Protein AF-A0A920GDX5-F1 (afdb_monomer)

Solvent-accessible surface area (backbone atoms only — not comparable to full-atom values): 5201 Å² total; per-residue (Å²): 135,54,76,66,55,54,58,57,54,54,58,74,72,59,75,73,73,81,76,78,72,76,71,54,98,74,70,64,55,65,42,66,40,91,85,81,60,51,77,40,49,37,69,60,30,55,75,48,78,33,33,40,90,89,77,64,50,73,56,90,75,55,71,69,63,52,46,67,75,76,44,61,90,87,69,76,80,135

Nearest PDB structures (foldseek):
  5kdr-assembly1_B-2  TM=9.113E-01  e=1.570E-03  Staphylococcus aureus RF122
  2f9i-assembly1_D  TM=9.273E-01  e=2.705E-03  Staphylococcus aureus
  8uz2-assembly1_D  TM=7.556E-01  e=1.196E-03  Escherichia coli
  8uz2-assembly1_H  TM=9.400E-01  e=1.482E-02  Escherichia coli
  8ipb-assembly1_UA  TM=1.677E-01  e=4.488E+00  Triticum aestivum

Foldseek 3Di:
DDPVVVVVVVVVVPPPPPPPPPCDPPNQQWDADPPPRDIDGNVVCLVVVNADPPPRDRDDDDPVSVCVVPDDPPPDDD

Structure (mmCIF, N/CA/C/O backbone):
data_AF-A0A920GDX5-F1
#
_entry.id   AF-A0A920GDX5-F1
#
loop_
_atom_site.group_PDB
_atom_site.id
_atom_site.type_symbol
_atom_site.label_atom_id
_atom_site.label_alt_id
_atom_site.label_comp_id
_atom_site.label_asym_id
_atom_site.label_entity_id
_atom_site.label_seq_id
_atom_site.pdbx_PDB_ins_code
_atom_site.Cartn_x
_atom_site.Cartn_y
_atom_site.Cartn_z
_atom_site.occupancy
_atom_site.B_iso_or_equiv
_atom_site.auth_seq_id
_atom_site.auth_comp_id
_atom_site.auth_asym_id
_atom_site.auth_atom_id
_atom_site.pdbx_PDB_model_num
ATOM 1 N N . MET A 1 1 ? 22.664 -8.729 35.988 1.00 60.28 1 MET A N 1
ATOM 2 C CA . MET A 1 1 ? 21.750 -7.762 35.346 1.00 60.28 1 MET A CA 1
ATOM 3 C C . MET A 1 1 ? 20.368 -8.377 35.336 1.00 60.28 1 MET A C 1
ATOM 5 O O . MET A 1 1 ? 20.237 -9.509 34.881 1.00 60.28 1 MET A O 1
ATOM 9 N N . SER A 1 2 ? 19.389 -7.705 35.937 1.00 83.88 2 SER A N 1
ATOM 10 C CA . SER A 1 2 ? 18.015 -8.196 36.026 1.00 83.88 2 SER A CA 1
ATOM 11 C C . SER A 1 2 ? 17.328 -8.117 34.665 1.00 83.88 2 SER A C 1
ATOM 13 O O . SER A 1 2 ? 17.599 -7.213 33.874 1.00 83.88 2 SER A O 1
ATOM 15 N N . LEU A 1 3 ? 16.380 -9.023 34.420 1.00 77.69 3 LEU A N 1
ATOM 16 C CA . LEU A 1 3 ? 15.462 -8.930 33.284 1.00 77.69 3 LEU A CA 1
ATOM 17 C C . LEU A 1 3 ? 14.759 -7.557 33.248 1.00 77.69 3 LEU A C 1
ATOM 19 O O . LEU A 1 3 ? 14.542 -6.993 32.179 1.00 77.69 3 LEU A O 1
ATOM 23 N N . PHE A 1 4 ? 14.467 -6.984 34.418 1.00 83.31 4 PHE A N 1
ATOM 24 C CA . PHE A 1 4 ? 13.856 -5.660 34.535 1.00 83.31 4 PHE A CA 1
ATOM 25 C C . PHE A 1 4 ? 14.806 -4.513 34.151 1.00 83.31 4 PHE A C 1
ATOM 27 O O . PHE A 1 4 ? 14.354 -3.544 33.541 1.00 83.31 4 PHE A O 1
ATOM 34 N N . ASP A 1 5 ? 16.111 -4.646 34.416 1.00 81.38 5 ASP A N 1
ATOM 35 C CA . ASP A 1 5 ? 17.121 -3.650 34.017 1.00 81.38 5 ASP A CA 1
ATOM 36 C C . ASP A 1 5 ? 17.257 -3.606 32.487 1.00 81.38 5 ASP A C 1
ATOM 38 O O . ASP A 1 5 ? 17.303 -2.538 31.878 1.00 81.38 5 ASP A O 1
ATOM 42 N N . TRP A 1 6 ? 17.201 -4.777 31.846 1.00 78.50 6 TRP A N 1
ATOM 43 C CA . TRP A 1 6 ? 17.227 -4.907 30.389 1.00 78.50 6 TRP A CA 1
ATOM 44 C C . TRP A 1 6 ? 16.029 -4.216 29.709 1.00 78.50 6 TRP A C 1
ATOM 46 O O . TRP A 1 6 ? 16.197 -3.512 28.709 1.00 78.50 6 TRP A O 1
ATOM 56 N N . PHE A 1 7 ? 14.817 -4.350 30.265 1.00 81.06 7 PHE A N 1
ATOM 57 C CA . PHE A 1 7 ? 13.627 -3.652 29.751 1.00 81.06 7 PHE A CA 1
ATOM 58 C C . PHE A 1 7 ? 13.692 -2.128 29.941 1.00 81.06 7 PHE A C 1
ATOM 60 O O . PHE A 1 7 ? 13.143 -1.376 29.129 1.00 81.06 7 PHE A O 1
ATOM 67 N N . ALA A 1 8 ? 14.327 -1.651 31.013 1.00 80.12 8 ALA A N 1
ATOM 68 C CA . ALA A 1 8 ? 14.512 -0.223 31.255 1.00 80.12 8 ALA A CA 1
ATOM 69 C C . ALA A 1 8 ? 15.502 0.400 30.258 1.00 80.12 8 ALA A C 1
ATOM 71 O O . ALA A 1 8 ? 15.234 1.481 29.730 1.00 80.12 8 ALA A O 1
ATOM 72 N N . ASP A 1 9 ? 16.591 -0.297 29.935 1.00 76.94 9 ASP A N 1
ATOM 73 C CA . ASP A 1 9 ? 17.593 0.200 28.987 1.00 76.94 9 ASP A CA 1
ATOM 74 C C . ASP A 1 9 ? 17.127 0.126 27.529 1.00 76.94 9 ASP A C 1
ATOM 76 O O . ASP A 1 9 ? 17.395 1.041 26.749 1.00 76.94 9 ASP A O 1
ATOM 80 N N . ARG A 1 10 ? 16.322 -0.879 27.162 1.00 67.69 10 ARG A N 1
ATOM 81 C CA . ARG A 1 10 ? 15.737 -0.972 25.814 1.00 67.69 10 ARG A CA 1
ATOM 82 C C . ARG A 1 10 ? 14.802 0.198 25.488 1.00 67.69 10 ARG A C 1
ATOM 84 O O . ARG A 1 10 ? 14.777 0.653 24.346 1.00 67.69 10 ARG A O 1
ATOM 91 N N . ARG A 1 11 ? 14.076 0.725 26.483 1.00 61.69 11 ARG A N 1
ATOM 92 C CA . ARG A 1 11 ? 13.204 1.903 26.313 1.00 61.69 11 ARG A CA 1
ATOM 93 C C . ARG A 1 11 ? 13.978 3.191 26.038 1.00 61.69 11 ARG A C 1
ATOM 95 O O . ARG A 1 11 ? 13.472 4.038 25.315 1.00 61.69 11 ARG A O 1
A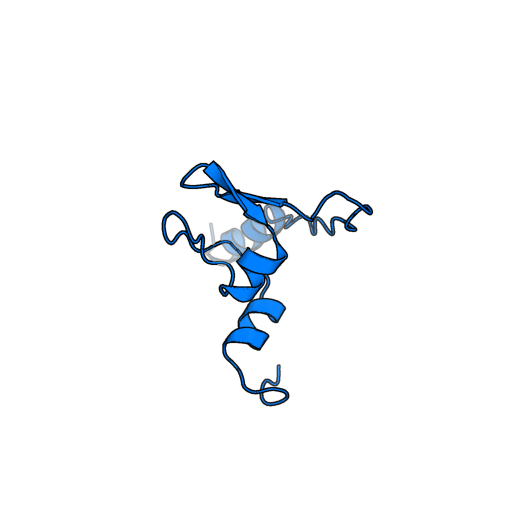TOM 102 N N . LYS A 1 12 ? 15.203 3.333 26.554 1.00 62.03 12 LYS A N 1
ATOM 103 C CA . LYS A 1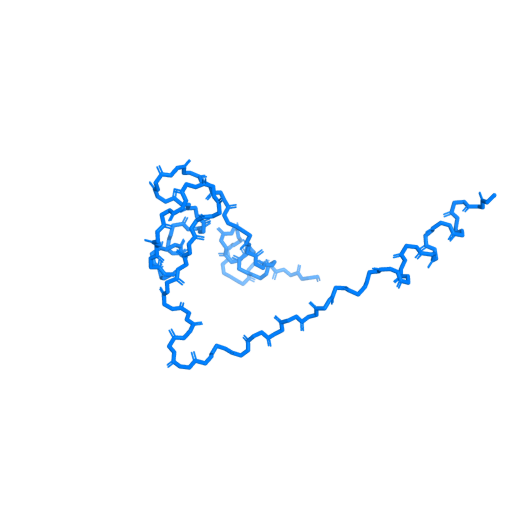 12 ? 16.041 4.517 26.290 1.00 62.03 12 LYS A CA 1
ATOM 104 C C . LYS A 1 12 ? 16.583 4.551 24.856 1.00 62.03 12 LYS A C 1
ATOM 106 O O . LYS A 1 12 ? 16.862 5.630 24.351 1.00 62.03 12 LYS A O 1
ATOM 111 N N . GLY A 1 13 ? 16.714 3.391 24.205 1.00 56.91 13 GLY A N 1
ATOM 112 C CA . GLY A 1 13 ? 17.207 3.271 22.826 1.00 56.91 13 GLY A CA 1
ATOM 113 C C . GLY A 1 13 ? 16.129 3.316 21.738 1.00 56.91 13 GLY A C 1
ATOM 114 O O . GLY A 1 13 ? 16.462 3.407 20.561 1.00 56.91 13 GLY A O 1
ATOM 115 N N . GLN A 1 14 ? 14.843 3.249 22.096 1.00 61.38 14 GLN A N 1
ATOM 116 C CA . GLN A 1 14 ? 13.736 3.321 21.140 1.00 61.38 14 GLN A CA 1
ATOM 117 C C . GLN A 1 14 ? 13.201 4.750 21.035 1.00 61.38 14 GLN A C 1
ATOM 119 O O . GLN A 1 14 ? 12.067 5.038 21.410 1.00 61.38 14 GLN A O 1
ATOM 124 N N . SER A 1 15 ? 13.993 5.652 20.457 1.00 57.88 15 SER A N 1
ATOM 125 C CA . SER A 1 15 ? 13.400 6.777 19.739 1.00 57.88 15 SER A CA 1
ATOM 126 C C . SER A 1 15 ? 12.816 6.229 18.435 1.00 57.88 15 SER A C 1
ATOM 128 O O . SER A 1 15 ? 13.433 6.252 17.373 1.00 57.88 15 SER A O 1
ATOM 130 N N . THR A 1 16 ? 11.592 5.703 18.485 1.00 59.84 16 THR A N 1
ATOM 131 C CA . THR A 1 16 ? 10.764 5.670 17.277 1.00 59.84 16 THR A CA 1
ATOM 132 C C . THR A 1 16 ? 10.461 7.122 16.945 1.00 59.84 16 THR A C 1
ATOM 134 O O . THR A 1 16 ? 9.478 7.683 17.425 1.00 59.84 16 THR A O 1
ATOM 137 N N . GLY A 1 17 ? 11.372 7.759 16.206 1.00 50.22 17 GLY A N 1
ATOM 138 C CA . GLY A 1 17 ? 11.138 9.061 15.613 1.00 50.22 17 GLY A CA 1
ATOM 139 C C . GLY A 1 17 ? 9.829 8.964 14.852 1.00 50.22 17 GLY A C 1
ATOM 140 O O . GLY A 1 17 ? 9.726 8.224 13.875 1.00 50.22 17 GLY A O 1
ATOM 141 N N . LYS A 1 18 ? 8.804 9.645 15.354 1.00 49.69 18 LYS A N 1
ATOM 142 C CA . LYS A 1 18 ? 7.566 9.847 14.623 1.00 49.69 18 LYS A CA 1
ATOM 143 C C . LYS A 1 18 ? 7.928 10.823 13.509 1.00 49.69 18 LYS A C 1
ATOM 145 O O . LYS A 1 18 ? 7.864 12.032 13.698 1.00 49.69 18 LYS A O 1
ATOM 150 N N . ILE A 1 19 ? 8.436 10.296 12.398 1.00 51.78 19 ILE A N 1
ATOM 151 C CA . ILE A 1 19 ? 8.615 11.077 11.181 1.00 51.78 19 ILE A CA 1
ATOM 152 C C . ILE A 1 19 ? 7.210 11.220 10.599 1.00 51.78 19 ILE A C 1
ATOM 154 O O . ILE A 1 19 ? 6.800 10.449 9.738 1.00 51.78 19 ILE A O 1
ATOM 158 N N . THR A 1 20 ? 6.432 12.158 11.134 1.00 46.66 20 THR A N 1
ATOM 159 C CA . THR A 1 20 ? 5.271 12.666 10.412 1.00 46.66 20 THR A CA 1
ATOM 160 C C . THR A 1 20 ? 5.848 13.498 9.276 1.00 46.66 20 THR A C 1
ATOM 162 O O . THR A 1 20 ? 6.184 14.661 9.472 1.00 46.66 20 THR A O 1
ATOM 165 N N . GLN A 1 21 ? 6.081 12.873 8.123 1.00 54.03 21 GLN A N 1
ATOM 166 C CA . GLN A 1 21 ? 6.300 13.629 6.897 1.00 54.03 21 GLN A CA 1
ATOM 167 C C . GLN A 1 21 ? 4.935 14.199 6.528 1.00 54.03 21 GLN A C 1
ATOM 169 O O . GLN A 1 21 ? 4.039 13.450 6.142 1.00 54.03 21 GLN A O 1
ATOM 174 N N . GLU A 1 22 ? 4.743 15.499 6.743 1.00 50.25 22 GLU A N 1
ATOM 175 C CA . GLU A 1 22 ? 3.658 16.216 6.081 1.00 50.25 22 GLU A CA 1
ATOM 176 C C . GLU A 1 22 ? 3.899 16.039 4.576 1.00 50.25 22 GLU A C 1
ATOM 178 O O . GLU A 1 22 ? 4.996 16.359 4.112 1.00 50.25 22 GLU A O 1
ATOM 183 N N . PRO A 1 23 ? 2.971 15.424 3.822 1.00 50.91 23 PRO A N 1
ATOM 184 C CA . PRO A 1 23 ? 3.182 15.231 2.400 1.00 50.91 23 PRO A CA 1
ATOM 185 C C . PRO A 1 23 ? 3.169 16.608 1.738 1.00 50.91 23 PRO A C 1
ATOM 187 O O . PRO A 1 23 ? 2.108 17.209 1.569 1.00 50.91 23 PRO A O 1
ATOM 190 N N . GLU A 1 24 ? 4.355 17.109 1.394 1.00 47.06 24 GLU A N 1
ATOM 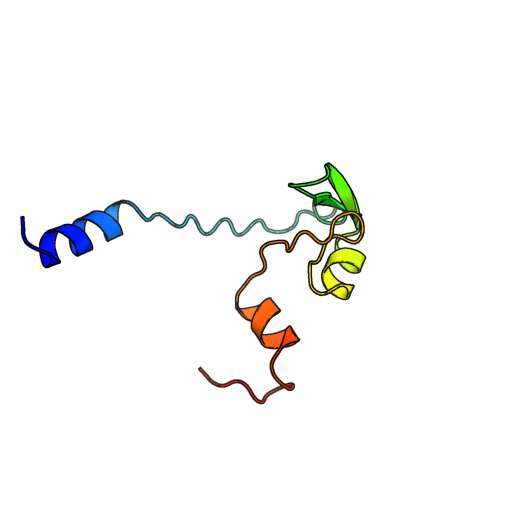191 C CA . GLU A 1 24 ? 4.504 18.272 0.527 1.00 47.06 24 GLU A CA 1
ATOM 192 C C . GLU A 1 24 ? 3.812 17.964 -0.807 1.00 47.06 24 GLU A C 1
ATOM 194 O O . GLU A 1 24 ? 3.847 16.828 -1.292 1.00 47.06 24 GLU A O 1
ATOM 199 N N . GLU A 1 25 ? 3.114 18.951 -1.371 1.00 50.09 25 GLU A N 1
ATOM 200 C CA . GLU A 1 25 ? 2.243 18.824 -2.544 1.00 50.09 25 GLU A CA 1
ATOM 201 C C . GLU A 1 25 ? 3.037 18.404 -3.803 1.00 50.09 25 GLU A C 1
ATOM 203 O O . GLU A 1 25 ? 3.378 19.209 -4.662 1.00 50.09 25 GLU A O 1
ATOM 208 N N . GLY A 1 26 ? 3.358 17.113 -3.911 1.00 51.06 26 GLY A N 1
ATOM 209 C CA . GLY A 1 26 ? 4.171 16.523 -4.980 1.00 51.06 26 GLY A CA 1
ATOM 210 C C . GLY A 1 26 ? 4.955 15.285 -4.528 1.00 51.06 26 GLY A C 1
ATOM 211 O O . GLY A 1 26 ? 5.086 14.316 -5.285 1.00 51.06 26 GLY A O 1
ATOM 212 N N . ASP A 1 27 ? 5.354 15.251 -3.259 1.00 55.69 27 ASP A N 1
ATOM 213 C CA . ASP A 1 27 ? 6.279 14.275 -2.679 1.00 55.69 27 ASP A CA 1
ATOM 214 C C . ASP A 1 27 ? 5.525 13.075 -2.090 1.00 55.69 27 ASP A C 1
ATOM 216 O O . ASP A 1 27 ? 5.579 12.765 -0.905 1.00 55.69 27 ASP A O 1
ATOM 220 N N . GLY A 1 28 ? 4.742 12.391 -2.921 1.00 72.12 28 GLY A N 1
ATOM 221 C CA . GLY A 1 28 ? 3.976 11.230 -2.447 1.00 72.12 28 GLY A CA 1
ATOM 222 C C . GLY A 1 28 ? 3.176 10.480 -3.501 1.00 72.12 28 GLY A C 1
ATOM 223 O O . GLY A 1 28 ? 2.433 9.558 -3.177 1.00 72.12 28 GLY A O 1
ATOM 224 N N . LEU A 1 29 ? 3.296 10.865 -4.772 1.00 87.31 29 LEU A N 1
ATOM 225 C CA . LEU A 1 29 ? 2.582 10.211 -5.870 1.00 87.31 29 LEU A CA 1
ATOM 226 C C . LEU A 1 29 ? 3.242 8.890 -6.270 1.00 87.31 29 LEU A C 1
ATOM 228 O O . LEU A 1 29 ? 2.549 7.968 -6.687 1.00 87.31 29 LEU A O 1
ATOM 232 N N . TRP A 1 30 ? 4.560 8.778 -6.118 1.00 91.25 30 TRP A N 1
ATOM 233 C CA . TRP A 1 30 ? 5.340 7.622 -6.550 1.00 91.25 30 TRP A CA 1
ATOM 234 C C . TRP A 1 30 ? 6.089 6.999 -5.376 1.00 91.25 30 TRP A C 1
ATOM 236 O O . TRP A 1 30 ? 6.635 7.700 -4.530 1.00 91.25 30 TRP A O 1
ATOM 246 N N . SER A 1 31 ? 6.146 5.672 -5.346 1.00 90.94 31 SER A N 1
ATOM 247 C CA . SER A 1 31 ? 6.915 4.896 -4.378 1.00 90.94 31 SER A CA 1
ATOM 248 C C . SER A 1 31 ? 7.799 3.900 -5.111 1.00 90.94 31 SER A C 1
ATOM 250 O O . SER A 1 31 ? 7.384 3.291 -6.093 1.00 90.94 31 SER A O 1
ATOM 252 N N . LYS A 1 32 ? 9.034 3.722 -4.646 1.00 93.69 32 LYS A N 1
ATOM 253 C CA . LYS A 1 32 ? 9.944 2.709 -5.179 1.00 93.69 32 LYS A CA 1
ATOM 254 C C . LYS A 1 32 ? 9.843 1.441 -4.338 1.00 93.69 32 LYS A C 1
ATOM 256 O O . LYS A 1 32 ? 9.986 1.495 -3.118 1.00 93.69 32 LYS A O 1
ATOM 261 N N . CYS A 1 33 ? 9.655 0.293 -4.982 1.00 95.69 33 CYS A N 1
ATOM 262 C CA . CYS A 1 33 ? 9.716 -0.998 -4.309 1.00 95.69 33 CYS A CA 1
ATOM 263 C C . CYS A 1 33 ? 11.140 -1.253 -3.777 1.00 95.69 33 CYS A C 1
ATOM 265 O O . CYS A 1 33 ? 12.091 -1.193 -4.563 1.00 95.69 33 CYS A O 1
ATOM 267 N N . PRO A 1 34 ? 11.317 -1.560 -2.479 1.00 94.62 34 PRO A N 1
ATOM 268 C CA . PRO A 1 34 ? 12.637 -1.831 -1.911 1.00 94.62 34 PRO A CA 1
ATOM 269 C C . PRO A 1 34 ? 13.228 -3.171 -2.376 1.00 94.62 34 PRO A C 1
ATOM 271 O O . PRO A 1 34 ? 14.440 -3.341 -2.315 1.00 94.62 34 PRO A O 1
ATOM 274 N N . GLU A 1 35 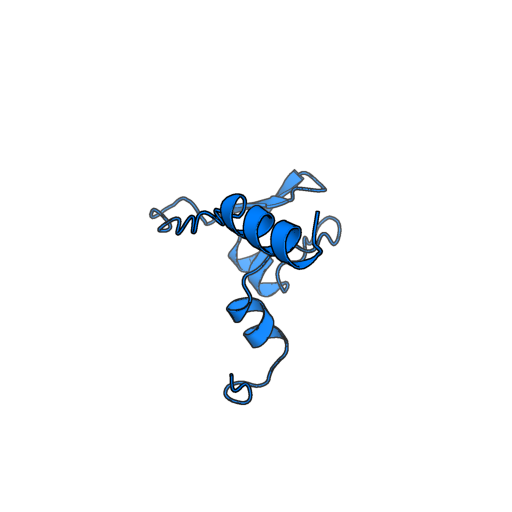? 12.395 -4.103 -2.850 1.00 96.56 35 GLU A N 1
ATOM 275 C CA . GLU A 1 35 ? 12.827 -5.435 -3.286 1.00 96.56 35 GLU A CA 1
ATOM 276 C C . GLU A 1 35 ? 13.197 -5.473 -4.774 1.00 96.56 35 GLU A C 1
ATOM 278 O O . GLU A 1 35 ? 14.318 -5.833 -5.121 1.00 96.56 35 GLU A O 1
ATOM 283 N N . CYS A 1 36 ? 12.289 -5.064 -5.667 1.00 97.06 36 CYS A N 1
ATOM 284 C CA . CYS A 1 36 ? 12.525 -5.136 -7.116 1.00 97.06 36 CYS A CA 1
ATOM 285 C C . CYS A 1 36 ? 12.894 -3.795 -7.769 1.00 97.06 36 CYS A C 1
ATOM 287 O O . CYS A 1 36 ? 13.223 -3.754 -8.951 1.00 97.06 36 CYS A O 1
ATOM 289 N N . GLY A 1 37 ? 12.821 -2.681 -7.034 1.00 95.12 37 GLY A N 1
ATOM 290 C CA . GLY A 1 37 ? 13.142 -1.351 -7.554 1.00 95.12 37 GLY A CA 1
ATOM 291 C C . GLY A 1 37 ? 12.084 -0.727 -8.469 1.00 95.12 37 GLY A C 1
ATOM 292 O O . GLY A 1 37 ? 12.296 0.400 -8.917 1.00 95.12 37 GLY A O 1
ATOM 293 N N . LEU A 1 38 ? 10.961 -1.410 -8.726 1.00 95.50 38 LEU A N 1
ATOM 294 C CA . LEU A 1 38 ? 9.854 -0.886 -9.529 1.00 95.50 38 LEU A CA 1
ATOM 295 C C . LEU A 1 38 ? 9.290 0.396 -8.905 1.00 95.50 38 LEU A C 1
ATOM 297 O O . LEU A 1 38 ? 8.978 0.425 -7.714 1.00 9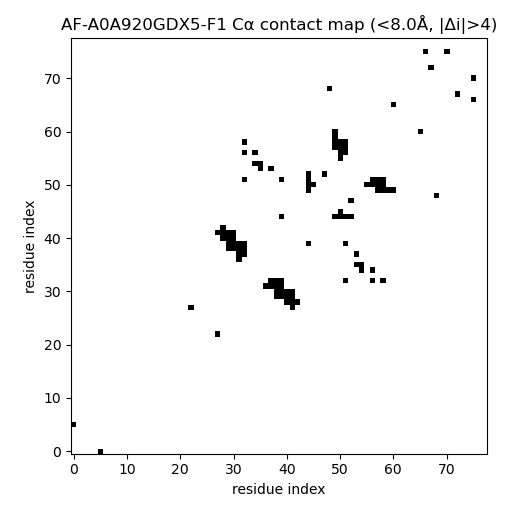5.50 38 LEU A O 1
ATOM 301 N N . VAL A 1 39 ? 9.133 1.441 -9.717 1.00 94.69 39 VAL A N 1
ATOM 302 C CA . VAL A 1 39 ? 8.452 2.675 -9.315 1.00 94.69 39 VAL A CA 1
ATOM 303 C C . VAL A 1 39 ? 6.958 2.492 -9.560 1.00 94.69 39 VAL A C 1
ATOM 305 O O . VAL A 1 39 ? 6.532 2.273 -10.691 1.00 94.69 39 VAL A O 1
ATOM 308 N N . VAL A 1 40 ? 6.175 2.544 -8.490 1.00 92.44 40 VAL A N 1
ATOM 309 C CA . VAL A 1 40 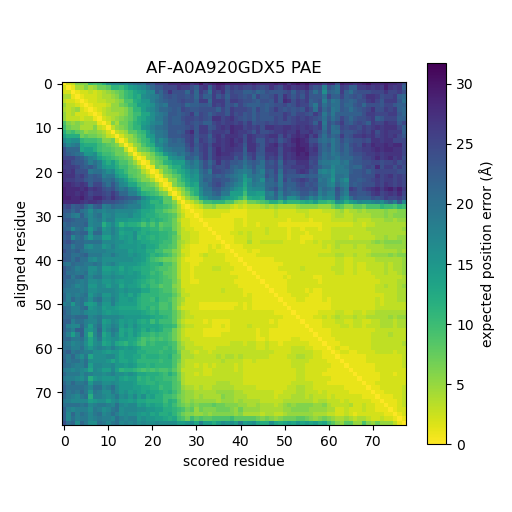? 4.727 2.334 -8.489 1.00 92.44 40 VAL A CA 1
ATOM 310 C C . VAL A 1 40 ? 4.008 3.606 -8.071 1.00 92.44 40 VAL A C 1
ATOM 312 O O . VAL A 1 40 ? 4.481 4.356 -7.215 1.00 92.44 40 VAL A O 1
ATOM 315 N N . TYR A 1 41 ? 2.849 3.851 -8.675 1.00 93.50 41 TYR A N 1
ATOM 316 C CA . TYR A 1 41 ? 1.973 4.935 -8.259 1.00 93.50 41 TYR A CA 1
ATOM 317 C C . TYR A 1 41 ? 1.364 4.593 -6.894 1.00 93.50 41 TYR A C 1
ATOM 319 O O . TYR A 1 41 ? 0.846 3.495 -6.693 1.00 93.50 41 TYR A O 1
ATOM 327 N N . VAL A 1 42 ? 1.426 5.511 -5.931 1.00 91.81 42 VAL A N 1
ATOM 328 C CA . VAL A 1 42 ? 1.030 5.239 -4.540 1.00 91.81 42 VAL A CA 1
ATOM 329 C C . VAL A 1 42 ? -0.452 4.890 -4.430 1.00 91.81 42 VAL A C 1
ATOM 331 O O . VAL A 1 42 ? -0.807 4.041 -3.616 1.00 91.81 42 VAL A O 1
ATOM 334 N N . LYS A 1 43 ? -1.325 5.470 -5.267 1.00 92.50 43 LYS A N 1
ATOM 335 C CA . LYS A 1 43 ? -2.751 5.098 -5.262 1.00 92.50 43 LYS A CA 1
ATOM 336 C C . LYS A 1 43 ? -2.963 3.657 -5.720 1.00 92.50 43 LYS A C 1
ATOM 338 O O . LYS A 1 43 ? -3.749 2.953 -5.095 1.00 92.50 43 LYS A O 1
ATOM 343 N N . ASP A 1 44 ? -2.229 3.210 -6.737 1.00 94.12 44 ASP A N 1
ATOM 344 C CA . ASP A 1 44 ? -2.310 1.830 -7.231 1.00 94.12 44 ASP A CA 1
ATOM 345 C C . ASP A 1 44 ? -1.742 0.855 -6.196 1.00 94.12 44 ASP A C 1
ATOM 347 O O . ASP A 1 44 ? -2.323 -0.198 -5.938 1.00 94.12 44 ASP A O 1
ATOM 351 N N . LEU A 1 45 ? -0.647 1.240 -5.532 1.00 94.44 45 LEU A N 1
ATOM 352 C CA . LEU A 1 45 ? -0.070 0.465 -4.438 1.00 94.44 45 LEU A CA 1
ATOM 353 C C . LEU A 1 45 ? -1.070 0.305 -3.280 1.00 94.44 45 LEU A C 1
ATOM 355 O O . LEU A 1 45 ? -1.271 -0.814 -2.812 1.00 94.44 45 LEU A O 1
ATOM 359 N N . LYS A 1 46 ? -1.742 1.386 -2.854 1.00 93.50 46 LYS A N 1
ATOM 360 C CA . LYS A 1 46 ? -2.780 1.334 -1.807 1.00 93.50 46 LYS A CA 1
ATOM 361 C C . LYS A 1 46 ? -3.999 0.515 -2.235 1.00 93.50 46 LYS A C 1
ATOM 363 O O . LYS A 1 46 ? -4.500 -0.273 -1.438 1.00 93.50 46 LYS A O 1
ATOM 368 N N . ALA A 1 47 ? -4.445 0.655 -3.485 1.00 94.69 47 ALA A N 1
ATOM 369 C CA . ALA A 1 47 ? -5.539 -0.143 -4.039 1.00 94.69 47 ALA A CA 1
ATOM 370 C C . ALA A 1 47 ? -5.213 -1.646 -4.042 1.00 94.69 47 ALA A C 1
ATOM 372 O O . ALA A 1 47 ? -6.101 -2.468 -3.833 1.00 94.69 47 ALA A O 1
ATOM 373 N N . ASN A 1 48 ? -3.935 -2.003 -4.197 1.00 96.06 48 ASN A N 1
ATOM 374 C CA . ASN A 1 48 ? -3.441 -3.376 -4.119 1.00 96.06 48 ASN A CA 1
ATOM 375 C C . ASN A 1 48 ? -2.985 -3.786 -2.702 1.00 96.06 48 ASN A C 1
ATOM 377 O O . ASN A 1 48 ? -2.041 -4.563 -2.551 1.00 96.06 48 ASN A O 1
ATOM 381 N N . ALA A 1 49 ? -3.598 -3.230 -1.651 1.00 96.50 49 ALA A N 1
ATOM 382 C CA . ALA A 1 49 ? -3.298 -3.537 -0.245 1.00 96.50 49 ALA A CA 1
ATOM 383 C C . ALA A 1 49 ? -1.805 -3.402 0.134 1.00 96.50 49 ALA A C 1
ATOM 385 O O . ALA A 1 49 ? -1.286 -4.130 0.989 1.00 96.50 49 ALA A O 1
ATOM 386 N N . SER A 1 50 ? -1.114 -2.460 -0.511 1.00 96.00 50 SER A N 1
ATOM 387 C CA . SER A 1 50 ? 0.317 -2.192 -0.362 1.00 96.00 50 SER A CA 1
ATOM 388 C C . SER A 1 50 ? 1.219 -3.372 -0.736 1.00 96.00 50 SER A C 1
ATOM 390 O O . SER A 1 50 ? 2.293 -3.560 -0.162 1.00 96.00 50 SER A O 1
ATOM 392 N N . VAL A 1 51 ? 0.801 -4.159 -1.731 1.00 97.19 51 VAL A N 1
ATOM 393 C CA . VAL A 1 51 ? 1.591 -5.239 -2.332 1.00 97.19 51 VAL A CA 1
ATOM 394 C C . VAL A 1 51 ? 2.147 -4.789 -3.683 1.00 97.19 51 VAL A C 1
ATOM 396 O O . VAL A 1 51 ? 1.424 -4.282 -4.541 1.00 97.19 51 VAL A O 1
ATOM 399 N N . CYS A 1 52 ? 3.447 -4.978 -3.899 1.00 96.69 52 CYS A N 1
ATOM 400 C CA . CYS A 1 52 ? 4.091 -4.646 -5.163 1.00 96.69 52 CYS A CA 1
ATOM 401 C C . CYS A 1 52 ? 3.569 -5.544 -6.293 1.00 96.69 52 CYS A C 1
ATOM 403 O O . CYS A 1 52 ? 3.728 -6.762 -6.244 1.00 96.69 52 CYS A O 1
ATOM 405 N N . ALA A 1 53 ? 3.030 -4.938 -7.353 1.00 95.75 53 ALA A N 1
ATOM 406 C CA . ALA A 1 53 ? 2.528 -5.662 -8.522 1.00 95.75 53 ALA A CA 1
ATOM 407 C C . ALA A 1 53 ? 3.627 -6.379 -9.335 1.00 95.75 53 ALA A C 1
ATOM 409 O O . ALA A 1 53 ? 3.325 -7.291 -10.097 1.00 95.75 53 ALA A O 1
ATOM 410 N N . GLY A 1 54 ? 4.893 -5.971 -9.188 1.00 96.12 54 GLY A N 1
ATOM 411 C CA . GLY A 1 54 ? 6.017 -6.562 -9.919 1.00 96.12 54 GLY A CA 1
ATOM 412 C C . GLY A 1 54 ? 6.576 -7.837 -9.285 1.00 96.12 54 GLY A C 1
ATOM 413 O O . GLY A 1 54 ? 6.889 -8.783 -9.999 1.00 96.12 54 GLY A O 1
ATOM 414 N N . CYS A 1 55 ? 6.720 -7.869 -7.956 1.00 97.50 55 CYS A N 1
ATOM 415 C CA . CYS A 1 55 ? 7.392 -8.973 -7.256 1.00 97.50 55 CYS A CA 1
ATOM 416 C C . CYS A 1 55 ? 6.612 -9.565 -6.074 1.00 97.50 55 CYS A C 1
ATOM 418 O O . CYS A 1 55 ? 7.075 -10.528 -5.475 1.00 97.50 55 CYS A O 1
ATOM 420 N N . GLY A 1 56 ? 5.455 -9.006 -5.710 1.00 97.25 56 GLY A N 1
ATOM 421 C CA . GLY A 1 56 ? 4.681 -9.460 -4.552 1.00 97.25 56 GLY A CA 1
ATOM 422 C C . GLY A 1 56 ? 5.193 -8.958 -3.198 1.00 97.25 56 GLY A C 1
ATOM 423 O O . GLY A 1 56 ? 4.686 -9.386 -2.166 1.00 97.25 56 GLY A O 1
ATOM 424 N N . HIS A 1 57 ? 6.166 -8.039 -3.168 1.00 97.44 57 HIS A N 1
ATOM 425 C CA . HIS A 1 57 ? 6.664 -7.459 -1.918 1.00 97.44 57 HIS A CA 1
ATOM 426 C C . HIS A 1 57 ? 5.549 -6.777 -1.120 1.00 97.44 57 HIS A C 1
ATOM 428 O O . HIS A 1 57 ? 4.869 -5.894 -1.646 1.00 97.44 57 HIS A O 1
ATOM 434 N N . HIS A 1 58 ? 5.419 -7.100 0.165 1.00 96.81 58 HIS A N 1
ATOM 435 C CA . HIS A 1 58 ? 4.505 -6.399 1.066 1.00 96.81 58 HIS A CA 1
ATOM 436 C C . HIS A 1 58 ? 5.187 -5.164 1.652 1.00 96.81 58 HIS A C 1
ATOM 438 O O . HIS A 1 58 ? 6.081 -5.270 2.491 1.00 96.81 58 HIS A O 1
ATOM 444 N N . HIS A 1 59 ? 4.733 -3.982 1.245 1.00 94.06 59 HIS A N 1
ATOM 445 C CA . HIS A 1 59 ? 5.194 -2.734 1.833 1.00 94.06 59 HIS A CA 1
ATOM 446 C C . HIS A 1 59 ? 4.686 -2.598 3.272 1.00 94.06 59 HIS A C 1
ATOM 448 O O . HIS A 1 59 ? 3.611 -3.085 3.646 1.00 94.06 59 HIS A O 1
ATOM 454 N N . ARG A 1 60 ? 5.472 -1.896 4.090 1.00 91.88 60 ARG A N 1
ATOM 455 C CA . ARG A 1 60 ? 5.038 -1.496 5.425 1.00 91.88 60 ARG A CA 1
ATOM 456 C C . ARG A 1 60 ? 3.883 -0.503 5.301 1.00 91.88 60 ARG A C 1
ATOM 458 O O . ARG A 1 60 ? 3.964 0.428 4.507 1.00 91.88 60 ARG A O 1
ATOM 465 N N . ILE A 1 61 ? 2.856 -0.705 6.119 1.00 93.12 61 ILE A N 1
ATOM 466 C CA . ILE A 1 61 ? 1.742 0.228 6.298 1.00 93.12 61 ILE A CA 1
ATOM 467 C C . ILE A 1 61 ? 1.500 0.450 7.783 1.00 93.12 61 ILE A C 1
ATOM 469 O O . ILE A 1 61 ? 1.936 -0.360 8.612 1.00 93.12 61 ILE A O 1
ATOM 473 N N . ASP A 1 62 ? 0.801 1.529 8.098 1.00 91.25 62 ASP A N 1
ATOM 474 C CA . ASP A 1 62 ? 0.437 1.855 9.468 1.00 91.25 62 ASP A CA 1
ATOM 475 C C . ASP A 1 62 ? -0.682 0.952 9.992 1.00 91.25 62 ASP A C 1
ATOM 477 O O . ASP A 1 62 ? -1.435 0.328 9.237 1.00 91.25 62 ASP A O 1
ATOM 481 N N . SER A 1 63 ? -0.786 0.871 11.320 1.00 93.00 63 SER A N 1
ATOM 482 C CA . SER A 1 63 ? -1.777 0.026 11.989 1.00 93.00 63 SER A CA 1
ATOM 483 C C . SER A 1 63 ? -3.205 0.373 11.565 1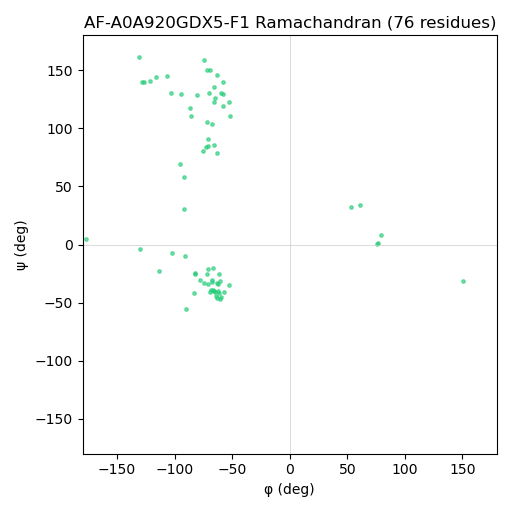.00 93.00 63 SER A C 1
ATOM 485 O O . SER A 1 63 ? -3.997 -0.530 11.322 1.00 93.00 63 SER A O 1
ATOM 487 N N . GLU A 1 64 ? -3.517 1.664 11.423 1.00 92.50 64 GLU A N 1
ATOM 488 C CA . GLU A 1 64 ? -4.838 2.148 11.001 1.00 92.50 64 GLU A CA 1
ATOM 489 C C . GLU A 1 64 ? -5.191 1.685 9.580 1.00 92.50 64 GLU A C 1
ATOM 491 O O . GLU A 1 64 ? -6.271 1.136 9.361 1.00 92.50 64 GLU A O 1
ATOM 496 N N . GLU A 1 65 ? -4.254 1.812 8.631 1.00 92.56 65 GLU A N 1
ATOM 497 C CA . GLU A 1 65 ? -4.439 1.327 7.257 1.00 92.56 65 GLU A CA 1
ATOM 498 C C . GLU A 1 65 ? -4.632 -0.194 7.230 1.00 92.56 65 GLU A C 1
ATOM 500 O O . GLU A 1 65 ? -5.486 -0.705 6.507 1.00 92.56 65 GLU A O 1
ATOM 505 N N . ARG A 1 66 ? -3.875 -0.940 8.048 1.00 94.62 66 ARG A N 1
ATOM 506 C CA . ARG A 1 66 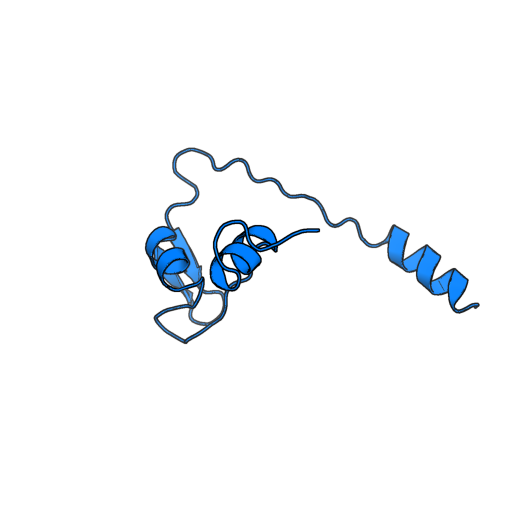? -4.023 -2.397 8.138 1.00 94.62 66 ARG A CA 1
ATOM 507 C C . ARG A 1 66 ? -5.388 -2.796 8.685 1.00 94.62 66 ARG A C 1
ATOM 509 O O . ARG A 1 66 ? -5.987 -3.711 8.130 1.00 94.62 66 ARG A O 1
ATOM 516 N N . ILE A 1 67 ? -5.865 -2.136 9.739 1.00 95.69 67 ILE A N 1
ATOM 517 C CA . ILE A 1 67 ? -7.180 -2.402 10.338 1.00 95.69 67 ILE A CA 1
ATOM 518 C C . ILE A 1 67 ? -8.282 -2.178 9.299 1.00 95.69 67 ILE A C 1
ATOM 520 O O . ILE A 1 67 ? -9.135 -3.044 9.132 1.00 95.69 67 ILE A O 1
ATOM 524 N N . ALA A 1 68 ? -8.218 -1.078 8.545 1.00 94.31 68 ALA A N 1
ATOM 525 C CA . ALA A 1 68 ? -9.198 -0.766 7.506 1.00 94.31 68 ALA A CA 1
ATOM 526 C C . ALA A 1 68 ? -9.268 -1.813 6.375 1.00 94.31 68 ALA A C 1
ATOM 528 O O . ALA A 1 68 ? -10.300 -1.935 5.724 1.00 94.31 68 ALA A O 1
ATOM 529 N N . LEU A 1 69 ? -8.189 -2.569 6.135 1.00 94.50 69 LEU A N 1
ATOM 530 C CA . LEU A 1 69 ? -8.155 -3.634 5.125 1.00 94.50 69 LEU A CA 1
ATOM 531 C C . LEU A 1 69 ? -8.751 -4.965 5.607 1.00 94.50 69 LEU A C 1
ATOM 533 O O . LEU A 1 69 ? -9.135 -5.782 4.774 1.00 94.50 69 LEU A O 1
ATOM 537 N N . ILE A 1 70 ? -8.760 -5.222 6.918 1.00 95.44 70 ILE A N 1
ATOM 538 C CA . ILE A 1 70 ? -9.103 -6.542 7.480 1.00 95.44 70 ILE A CA 1
ATOM 539 C C . ILE A 1 70 ? -10.396 -6.552 8.295 1.00 95.44 70 ILE A C 1
ATOM 541 O O . ILE A 1 70 ? -10.965 -7.621 8.498 1.00 95.44 70 ILE A O 1
ATOM 545 N N . ALA A 1 71 ? -10.825 -5.399 8.806 1.00 96.44 71 ALA A N 1
ATOM 546 C CA . ALA A 1 71 ? -12.012 -5.267 9.636 1.00 96.44 71 ALA A CA 1
ATOM 547 C C . ALA A 1 71 ? -13.147 -4.606 8.852 1.00 96.44 71 ALA A C 1
ATOM 549 O O . ALA A 1 71 ? -12.919 -3.687 8.064 1.00 96.44 71 ALA A O 1
ATOM 550 N N . ASP A 1 72 ? -14.380 -5.031 9.127 1.00 96.62 72 ASP A N 1
ATOM 551 C CA . ASP A 1 72 ? -15.556 -4.379 8.560 1.00 96.62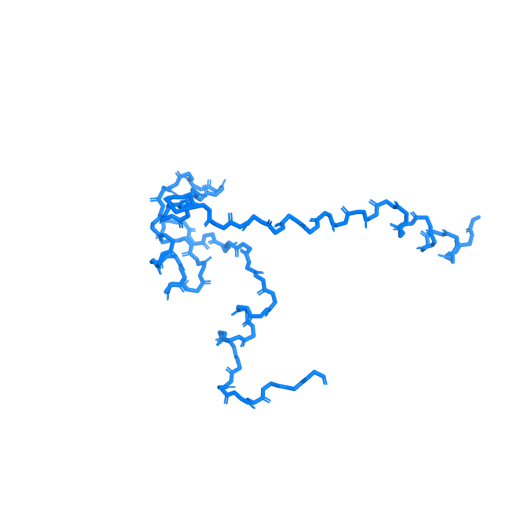 72 ASP A CA 1
ATOM 552 C C . ASP A 1 72 ? -15.655 -2.923 9.059 1.00 96.62 72 ASP A C 1
ATOM 554 O O . ASP A 1 72 ? -15.309 -2.640 10.218 1.00 96.62 72 ASP A O 1
ATOM 558 N N . PRO A 1 73 ? -16.158 -1.984 8.238 1.00 94.94 73 PRO A N 1
ATOM 559 C CA . PRO A 1 73 ? -16.284 -0.584 8.629 1.00 94.94 73 PRO A CA 1
ATOM 560 C C . PRO A 1 73 ? -17.038 -0.406 9.955 1.00 94.94 73 PRO A C 1
ATOM 562 O O . PRO A 1 73 ? -18.177 -0.841 10.103 1.00 94.94 73 PRO A O 1
ATOM 565 N N . GLY A 1 74 ? -16.394 0.244 10.929 1.00 93.75 74 GLY A N 1
ATOM 566 C CA . GLY A 1 74 ? -16.973 0.521 12.251 1.00 93.75 74 GLY A CA 1
ATOM 567 C C . GLY A 1 74 ? -17.028 -0.670 13.218 1.00 93.75 74 GLY A C 1
ATOM 568 O O . GLY A 1 74 ? -17.513 -0.508 14.335 1.00 93.75 74 GLY A O 1
ATOM 569 N N . SER A 1 75 ? -16.531 -1.848 12.828 1.00 96.25 75 SER A N 1
ATOM 570 C CA . SER A 1 75 ? -16.527 -3.041 13.691 1.00 96.25 75 SER A CA 1
ATOM 571 C C . SER A 1 75 ? -15.360 -3.085 14.685 1.00 96.25 75 SER A C 1
ATOM 573 O O . SER A 1 75 ? -15.466 -3.722 15.731 1.00 96.25 75 SER A O 1
ATOM 575 N N . PHE A 1 76 ? -14.249 -2.411 14.379 1.00 95.19 76 PHE A N 1
ATOM 576 C CA . PHE A 1 76 ? -13.050 -2.428 15.213 1.00 95.19 76 PHE A CA 1
ATOM 577 C C . PHE A 1 76 ? -13.162 -1.456 16.400 1.00 95.19 76 PHE A C 1
ATOM 579 O O . PHE A 1 76 ? -13.446 -0.272 16.214 1.00 95.19 76 PHE A O 1
ATOM 586 N N . GLN A 1 77 ? -12.899 -1.954 17.611 1.00 91.12 77 GLN A N 1
ATOM 587 C CA . GLN A 1 77 ? -12.860 -1.191 18.864 1.00 91.12 77 GLN A CA 1
ATOM 588 C C . GLN A 1 77 ? -11.520 -1.446 19.569 1.00 91.12 77 GLN A C 1
ATOM 590 O O . GLN A 1 77 ? -11.027 -2.574 19.546 1.00 91.12 77 GLN A O 1
ATOM 595 N N . LEU A 1 78 ? -10.932 -0.392 20.146 1.00 81.19 78 LEU A N 1
ATOM 596 C CA . LEU A 1 78 ? -9.640 -0.424 20.849 1.00 81.19 78 LEU A CA 1
ATOM 597 C C . LEU A 1 78 ? -9.767 -0.887 22.304 1.00 81.19 78 LEU A C 1
ATOM 599 O O . LEU A 1 78 ? -10.770 -0.512 22.952 1.00 81.19 78 LEU A O 1
#

Mean predicted aligned error: 11.41 Å

Sequence (78 aa):
MSLFDWFADRRKGQSTGKITQEPEEGDGLWSKCPECGLVVYVKDLKANASVCAGCGHHHRIDSEERIALIADPGSFQL

Radius of gyration: 17.56 Å; Cα contacts (8 Å, |Δi|>4): 53; chains: 1; bounding box: 39×28×46 Å

pLDDT: mean 82.97, std 16.96, range [46.66, 97.5]

Secondary structure (DSSP, 8-state):
--HHHHHHHHHHH-----------TTTTSEEE-TTT--EEEHHHHHHTTTB-TTT--B----HHHHHHHHS-TTT---